Protein AF-A0A4U8T572-F1 (afdb_monomer_lite)

Sequence (154 aa):
MEKIYCRKIYYPTITSLCFAVTLMFARILFDISYSLIYDILAVCCGFVVAVIFSSLTKLKALCVAMLLFILYFCLFNVPMNAIIITLCGFGIQVLSLHLSNTLKLLIIVLGFLTLAFVAYKSGAMRLTFFLQFVLLWHVLWFILGLVAINILRR

Radius of gyration: 15.71 Å; chains: 1; bounding box: 43×29×43 Å

Foldseek 3Di:
DVVVLLCLLVQLLLLLLQLLLQLLVLCVVVVDDDDCVLSLVLSVLSSVLSNLPSPDDPVVSVVVSVVSLVCVCVPPVDDPSSSVSSVVSVVVSSVCVVDDPVVSVVSSVVSLVVLVVCCVVVVPPSSVVSSVSSVVVSVVSSVVSVVVVVVVVD

pLDDT: mean 85.19, std 6.99, range [54.03, 92.06]

Structure (mmCIF, N/CA/C/O backbone):
data_AF-A0A4U8T572-F1
#
_entry.id   AF-A0A4U8T572-F1
#
loop_
_atom_site.group_PDB
_atom_site.id
_atom_site.type_symbol
_atom_site.label_atom_id
_atom_site.label_alt_id
_atom_site.label_comp_id
_atom_site.label_asym_id
_atom_site.label_entity_id
_atom_site.label_seq_id
_atom_site.pdbx_PDB_ins_code
_atom_site.Cartn_x
_atom_site.Cartn_y
_atom_site.Cartn_z
_atom_site.occupancy
_atom_site.B_iso_or_equiv
_atom_site.auth_seq_id
_atom_site.auth_comp_id
_atom_site.auth_asym_id
_atom_site.auth_atom_id
_atom_site.pdbx_PDB_model_num
ATOM 1 N N . MET A 1 1 ? -22.564 -2.505 17.275 1.00 55.19 1 MET A N 1
ATOM 2 C CA . MET A 1 1 ? -21.287 -3.167 16.917 1.00 55.19 1 MET A CA 1
ATOM 3 C C . MET A 1 1 ? -20.954 -3.069 15.430 1.00 55.19 1 MET A C 1
ATOM 5 O O . MET A 1 1 ? -19.819 -2.743 15.119 1.00 55.19 1 MET A O 1
ATOM 9 N N . GLU A 1 2 ? -21.907 -3.267 14.516 1.00 54.03 2 GLU A N 1
ATOM 10 C CA . GLU A 1 2 ? -21.690 -3.270 13.051 1.00 54.03 2 GLU A CA 1
ATOM 11 C C . GLU A 1 2 ? -20.957 -2.020 12.519 1.00 54.03 2 GLU A C 1
ATOM 13 O O . GLU A 1 2 ? -19.961 -2.133 11.812 1.00 54.03 2 GLU A O 1
ATOM 18 N N . LYS A 1 3 ? -21.341 -0.817 12.981 1.00 59.56 3 LYS A N 1
ATOM 19 C CA . LYS A 1 3 ? -20.643 0.444 12.649 1.00 59.56 3 LYS A CA 1
ATOM 20 C C . LYS A 1 3 ? -19.172 0.473 13.100 1.00 59.56 3 LYS A C 1
ATOM 22 O O . LYS A 1 3 ? -18.343 1.090 12.439 1.00 59.56 3 LYS A O 1
ATOM 27 N N . ILE A 1 4 ? -18.836 -0.187 14.212 1.00 62.91 4 ILE A N 1
ATOM 28 C CA . ILE A 1 4 ? -17.466 -0.256 14.748 1.00 62.91 4 ILE A CA 1
ATOM 29 C C . ILE A 1 4 ? -16.637 -1.263 13.939 1.00 62.91 4 ILE A C 1
ATOM 31 O O . ILE A 1 4 ? -15.495 -0.972 13.598 1.00 62.91 4 ILE A O 1
ATOM 35 N N . TYR A 1 5 ? -17.215 -2.410 13.575 1.00 61.41 5 TYR A N 1
ATOM 36 C CA . TYR A 1 5 ? -16.542 -3.431 12.766 1.00 61.41 5 TYR A CA 1
ATOM 37 C C . TYR A 1 5 ? -16.346 -3.005 11.305 1.00 61.41 5 TYR A C 1
ATOM 39 O O . TYR A 1 5 ? -15.240 -3.138 10.786 1.00 61.41 5 TYR A O 1
ATOM 47 N N . CYS A 1 6 ? -17.346 -2.380 10.673 1.00 63.50 6 CYS A N 1
ATOM 48 C CA . CYS A 1 6 ? -17.169 -1.768 9.352 1.00 63.50 6 CYS A CA 1
ATOM 49 C C . CYS A 1 6 ? -16.056 -0.718 9.374 1.00 63.50 6 CYS A C 1
ATOM 51 O O . CYS A 1 6 ? -15.223 -0.683 8.473 1.00 63.50 6 CYS A O 1
ATOM 53 N N . ARG A 1 7 ? -15.967 0.090 10.440 1.00 70.25 7 ARG A N 1
ATOM 54 C CA . ARG A 1 7 ? -14.871 1.055 10.609 1.00 70.25 7 ARG A CA 1
ATOM 55 C C . ARG A 1 7 ? -13.505 0.368 10.750 1.00 70.25 7 ARG A C 1
ATOM 57 O O . ARG A 1 7 ? -12.526 0.890 10.222 1.00 70.25 7 ARG A O 1
ATOM 64 N N . LYS A 1 8 ? -13.445 -0.796 11.407 1.00 72.88 8 LYS A N 1
ATOM 65 C CA . LYS A 1 8 ? -12.228 -1.613 11.557 1.00 72.88 8 LYS A CA 1
ATOM 66 C C . LYS A 1 8 ? -11.755 -2.281 10.264 1.00 72.88 8 LYS A C 1
ATOM 68 O O . LYS A 1 8 ? -10.575 -2.570 10.185 1.00 72.88 8 LYS A O 1
ATOM 73 N N . ILE A 1 9 ? -12.612 -2.500 9.264 1.00 78.50 9 ILE A N 1
ATOM 74 C CA . ILE A 1 9 ? -12.204 -3.033 7.943 1.00 78.50 9 ILE A CA 1
ATOM 75 C C . ILE A 1 9 ? -11.918 -1.895 6.963 1.00 78.50 9 ILE A C 1
ATOM 77 O O . ILE A 1 9 ? -10.919 -1.904 6.243 1.00 78.50 9 ILE A O 1
ATOM 81 N N . TYR A 1 10 ? -12.774 -0.876 6.968 1.00 82.06 10 TYR A N 1
ATOM 82 C CA . TYR A 1 10 ? -12.664 0.288 6.095 1.00 82.06 10 TYR A CA 1
ATOM 83 C C . TYR A 1 10 ? -11.351 1.048 6.309 1.00 82.06 10 TYR A C 1
ATOM 85 O O . TYR A 1 10 ? -10.671 1.404 5.348 1.00 82.06 10 TYR A O 1
ATOM 93 N N . TYR A 1 11 ? -10.960 1.269 7.569 1.00 83.25 11 TYR A N 1
ATOM 94 C CA . TYR A 1 11 ? -9.768 2.056 7.879 1.00 83.25 11 TYR A CA 1
ATOM 95 C C . TYR A 1 11 ? -8.453 1.391 7.420 1.00 83.25 11 TYR A C 1
ATOM 97 O O . TYR A 1 11 ? -7.666 2.078 6.757 1.00 83.25 11 TYR A O 1
ATOM 105 N N . PRO A 1 12 ? -8.204 0.090 7.684 1.00 85.94 12 PRO A N 1
ATOM 106 C CA . PRO A 1 12 ? -7.068 -0.622 7.105 1.00 85.94 12 PRO A CA 1
ATOM 107 C C . PRO A 1 12 ? -7.079 -0.626 5.580 1.00 85.94 12 PRO A C 1
ATOM 109 O O . PRO A 1 12 ? -6.049 -0.354 4.972 1.00 85.94 12 PRO A O 1
ATOM 112 N N . THR A 1 13 ? -8.246 -0.854 4.968 1.00 86.94 13 THR A N 1
ATOM 113 C CA . THR A 1 13 ? -8.385 -0.921 3.506 1.00 86.94 13 THR A CA 1
ATOM 114 C C . THR A 1 13 ? -7.957 0.389 2.851 1.00 86.94 13 THR A C 1
ATOM 116 O O . THR A 1 13 ? -7.105 0.387 1.969 1.00 86.94 13 THR A O 1
ATOM 119 N N . ILE A 1 14 ? -8.472 1.526 3.325 1.00 86.75 14 ILE A N 1
ATOM 120 C CA . ILE A 1 14 ? -8.101 2.839 2.778 1.00 86.75 14 ILE A CA 1
ATOM 121 C C . ILE A 1 14 ? -6.628 3.157 3.028 1.00 86.75 14 ILE A C 1
ATOM 123 O O . ILE A 1 14 ? -5.940 3.651 2.142 1.00 86.75 14 ILE A O 1
ATOM 127 N N . THR A 1 15 ? -6.130 2.874 4.228 1.00 87.94 15 THR A N 1
ATOM 128 C CA . THR A 1 15 ? -4.736 3.164 4.586 1.00 87.94 15 THR A CA 1
ATOM 129 C C . THR A 1 15 ? -3.758 2.344 3.732 1.00 87.94 15 THR A C 1
ATOM 131 O O . THR A 1 15 ? -2.744 2.868 3.277 1.00 87.94 15 THR A O 1
ATOM 134 N N . SER A 1 16 ? -4.092 1.083 3.454 1.00 91.00 16 SER A N 1
ATOM 135 C CA . SER A 1 16 ? -3.342 0.201 2.554 1.00 91.00 16 SER A CA 1
ATOM 136 C C . SER A 1 16 ? -3.427 0.642 1.087 1.00 91.00 16 SER A C 1
ATOM 138 O O . SER A 1 16 ? -2.427 0.618 0.373 1.00 91.00 16 SER A O 1
ATOM 140 N N . LEU A 1 17 ? -4.589 1.124 0.634 1.00 90.12 17 LEU A N 1
ATOM 141 C CA . LEU A 1 17 ? -4.735 1.676 -0.716 1.00 90.12 17 LEU A CA 1
ATOM 142 C C . LEU A 1 17 ? -3.874 2.926 -0.922 1.00 90.12 17 LEU A C 1
ATOM 144 O O . LEU A 1 17 ? -3.255 3.055 -1.975 1.00 90.12 17 LEU A O 1
ATOM 148 N N . CYS A 1 18 ? -3.775 3.816 0.075 1.00 87.88 18 CYS A N 1
ATOM 149 C CA . CYS A 1 18 ? -2.848 4.951 0.011 1.00 87.88 18 CYS A CA 1
ATOM 150 C C . CYS A 1 18 ? -1.402 4.477 -0.197 1.00 87.88 18 CYS A C 1
ATOM 152 O O . CYS A 1 18 ? -0.716 4.988 -1.077 1.00 87.88 18 CYS A O 1
ATOM 154 N N . PHE A 1 19 ? -0.968 3.466 0.560 1.00 90.88 19 PHE A N 1
ATOM 155 C CA . PHE A 1 19 ? 0.358 2.864 0.415 1.00 90.88 19 PHE A CA 1
ATOM 156 C C . PHE A 1 19 ? 0.584 2.280 -0.991 1.00 90.88 19 PHE A C 1
ATOM 158 O O . PHE A 1 19 ? 1.598 2.570 -1.625 1.00 90.88 19 PHE A O 1
ATOM 165 N N . ALA A 1 20 ? -0.380 1.521 -1.520 1.00 91.19 20 ALA A N 1
ATOM 166 C CA . ALA A 1 20 ? -0.284 0.925 -2.852 1.00 91.19 20 ALA A CA 1
ATOM 167 C C . ALA A 1 20 ? -0.196 1.981 -3.969 1.00 91.19 20 ALA A C 1
ATOM 169 O O . ALA A 1 20 ? 0.611 1.847 -4.888 1.00 91.19 20 ALA A O 1
ATOM 170 N N . VAL A 1 21 ? -0.986 3.056 -3.874 1.00 89.06 21 VAL A N 1
ATOM 171 C CA . VAL A 1 21 ? -0.929 4.192 -4.811 1.00 89.06 21 VAL A CA 1
ATOM 172 C C . VAL A 1 21 ? 0.449 4.855 -4.777 1.00 89.06 21 VAL A C 1
ATOM 174 O O . VAL A 1 21 ? 1.030 5.116 -5.828 1.00 89.06 21 VAL A O 1
ATOM 177 N N . THR A 1 22 ? 1.011 5.077 -3.588 1.00 88.62 22 THR A N 1
ATOM 178 C CA . THR A 1 22 ? 2.361 5.632 -3.433 1.00 88.62 22 THR A CA 1
ATOM 179 C C . THR A 1 22 ? 3.433 4.748 -4.068 1.00 88.62 22 THR A C 1
ATOM 181 O O . THR A 1 22 ? 4.283 5.268 -4.789 1.00 88.62 22 THR A O 1
ATOM 184 N N . LEU A 1 23 ? 3.381 3.428 -3.855 1.00 89.19 23 LEU A N 1
ATOM 185 C CA . LEU A 1 23 ? 4.308 2.486 -4.494 1.00 89.19 23 LEU A CA 1
ATOM 186 C C . LEU A 1 23 ? 4.230 2.564 -6.022 1.00 89.19 23 LEU A C 1
ATOM 188 O O . LEU A 1 23 ? 5.256 2.625 -6.696 1.00 89.19 23 LEU A O 1
ATOM 192 N N . MET A 1 24 ? 3.015 2.613 -6.573 1.00 88.94 24 MET A N 1
ATOM 193 C CA . MET A 1 24 ? 2.800 2.710 -8.017 1.00 88.94 24 MET A CA 1
ATOM 194 C C . MET A 1 24 ? 3.358 4.009 -8.605 1.00 88.94 24 MET A C 1
ATOM 196 O O . MET A 1 24 ? 4.019 3.972 -9.642 1.00 88.94 24 MET A O 1
ATOM 200 N N . PHE A 1 25 ? 3.156 5.145 -7.932 1.00 87.81 25 PHE A N 1
ATOM 201 C CA . PHE A 1 25 ? 3.751 6.410 -8.361 1.00 87.81 25 PHE A CA 1
ATOM 202 C C . PHE A 1 25 ? 5.275 6.389 -8.294 1.00 87.81 25 PHE A C 1
ATOM 204 O O . PHE A 1 25 ? 5.920 6.805 -9.254 1.00 87.81 25 PHE A O 1
ATOM 211 N N . ALA A 1 26 ? 5.853 5.875 -7.205 1.00 86.38 26 ALA A N 1
ATOM 212 C CA . ALA A 1 26 ? 7.301 5.748 -7.079 1.00 86.38 26 ALA A CA 1
ATOM 213 C C . ALA A 1 26 ? 7.880 4.891 -8.215 1.00 86.38 26 ALA A C 1
ATOM 215 O O . ALA A 1 26 ? 8.866 5.271 -8.841 1.00 86.38 26 ALA A O 1
ATOM 216 N N . ARG A 1 27 ? 7.216 3.782 -8.558 1.00 83.31 27 ARG A N 1
ATOM 217 C CA . ARG A 1 27 ? 7.648 2.905 -9.650 1.00 83.31 27 ARG A CA 1
ATOM 218 C C . ARG A 1 27 ? 7.707 3.608 -11.007 1.00 83.31 27 ARG A C 1
ATOM 220 O O . ARG A 1 27 ? 8.621 3.341 -11.781 1.00 83.31 27 ARG A O 1
ATOM 227 N N . ILE A 1 28 ? 6.742 4.480 -11.293 1.00 83.38 28 ILE A N 1
ATOM 228 C CA . ILE A 1 28 ? 6.685 5.235 -12.552 1.00 83.38 28 ILE A CA 1
ATOM 229 C C . ILE A 1 28 ? 7.710 6.372 -12.551 1.00 83.38 28 ILE A C 1
ATOM 231 O O . ILE A 1 28 ? 8.411 6.560 -13.538 1.00 83.38 28 ILE A O 1
ATOM 235 N N . LEU A 1 29 ? 7.806 7.124 -11.450 1.00 82.25 29 LEU A N 1
ATOM 236 C CA . LEU A 1 29 ? 8.682 8.295 -11.349 1.00 82.25 29 LEU A CA 1
ATOM 237 C C . LEU A 1 29 ? 10.170 7.934 -11.411 1.00 82.25 29 LEU A C 1
ATOM 239 O O . LEU A 1 29 ? 10.953 8.705 -11.955 1.00 82.25 29 LEU A O 1
ATOM 243 N N . PHE A 1 30 ? 10.552 6.781 -10.862 1.00 79.25 30 PHE A N 1
ATOM 244 C CA . PHE A 1 30 ? 11.948 6.342 -10.784 1.00 79.25 30 PHE A CA 1
ATOM 245 C C . PHE A 1 30 ? 12.314 5.257 -11.812 1.00 79.25 30 PHE A C 1
ATOM 247 O O . PHE A 1 30 ? 13.356 4.626 -11.659 1.00 79.25 30 PHE A O 1
ATOM 254 N N . ASP A 1 31 ? 11.460 5.027 -12.819 1.00 73.62 31 ASP A N 1
ATOM 255 C CA . ASP A 1 31 ? 11.630 4.047 -13.909 1.00 73.62 31 ASP A CA 1
ATOM 256 C C . ASP A 1 31 ? 12.255 2.712 -13.468 1.00 73.62 31 ASP A C 1
ATOM 258 O O . ASP A 1 31 ? 13.382 2.340 -13.808 1.00 73.62 31 ASP A O 1
ATOM 262 N N . ILE A 1 32 ? 11.538 2.005 -12.597 1.00 78.38 32 ILE A N 1
ATOM 263 C CA . ILE A 1 32 ? 12.187 0.971 -11.800 1.00 78.38 32 ILE A CA 1
ATOM 264 C C . ILE A 1 32 ? 12.167 -0.399 -12.465 1.00 78.38 32 ILE A C 1
ATOM 266 O O . ILE A 1 32 ? 11.115 -0.980 -12.759 1.00 78.38 32 ILE A O 1
ATOM 270 N N . SER A 1 33 ? 13.367 -0.965 -12.582 1.00 78.25 33 SER A N 1
ATOM 271 C CA . SER A 1 33 ? 13.648 -2.222 -13.269 1.00 78.25 33 SER A CA 1
ATOM 272 C C . SER A 1 33 ? 13.437 -3.493 -12.436 1.00 78.25 33 SER A C 1
ATOM 274 O O . SER A 1 33 ? 13.408 -4.582 -13.011 1.00 78.25 33 SER A O 1
ATOM 276 N N . TYR A 1 34 ? 13.248 -3.410 -11.110 1.00 84.56 34 TYR A N 1
ATOM 277 C CA . TYR A 1 34 ? 13.042 -4.612 -10.292 1.00 84.56 34 TYR A CA 1
ATOM 278 C C . TYR A 1 34 ? 11.694 -5.298 -10.578 1.00 84.56 34 TYR A C 1
ATOM 280 O O . TYR A 1 34 ? 10.716 -4.676 -11.007 1.00 84.56 34 TYR A O 1
ATOM 288 N N . SER A 1 35 ? 11.628 -6.606 -10.316 1.00 86.81 35 SER A N 1
ATOM 289 C CA . SER A 1 35 ? 10.441 -7.428 -10.585 1.00 86.81 35 SER A CA 1
ATOM 290 C C . SER A 1 35 ? 9.199 -6.963 -9.817 1.00 86.81 35 SER A C 1
ATOM 292 O O . SER A 1 35 ? 9.268 -6.646 -8.633 1.00 86.81 35 SER A O 1
ATOM 294 N N . LEU A 1 36 ? 8.034 -6.990 -10.469 1.00 87.44 36 LEU A N 1
ATOM 295 C CA . LEU A 1 36 ? 6.751 -6.585 -9.879 1.00 87.44 36 LEU A CA 1
ATOM 296 C C . LEU A 1 36 ? 6.392 -7.371 -8.600 1.00 87.44 36 LEU A C 1
ATOM 298 O O . LEU A 1 36 ? 5.633 -6.885 -7.765 1.00 87.44 36 LEU A O 1
ATOM 302 N N . ILE A 1 37 ? 6.955 -8.571 -8.424 1.00 88.00 37 ILE A N 1
ATOM 303 C CA . ILE A 1 37 ? 6.701 -9.412 -7.248 1.00 88.00 37 ILE A CA 1
ATOM 304 C C . ILE A 1 37 ? 7.022 -8.694 -5.930 1.00 88.00 37 ILE A C 1
ATOM 306 O O . ILE A 1 37 ? 6.301 -8.873 -4.953 1.00 88.00 37 ILE A O 1
ATOM 310 N N . TYR A 1 38 ? 8.042 -7.833 -5.911 1.00 89.25 38 TYR A N 1
ATOM 311 C CA . TYR A 1 38 ? 8.423 -7.090 -4.710 1.00 89.25 38 TYR A CA 1
ATOM 312 C C . TYR A 1 38 ? 7.390 -6.021 -4.339 1.00 89.25 38 TYR A C 1
ATOM 314 O O . TYR A 1 38 ? 7.125 -5.819 -3.158 1.00 89.25 38 TYR A O 1
ATOM 322 N N . ASP A 1 39 ? 6.744 -5.388 -5.323 1.00 88.62 39 ASP A N 1
ATOM 323 C CA . ASP A 1 39 ? 5.664 -4.435 -5.041 1.00 88.62 39 ASP A CA 1
ATOM 324 C C . ASP A 1 39 ? 4.400 -5.149 -4.576 1.00 88.62 39 ASP A C 1
ATOM 326 O O . ASP A 1 39 ? 3.721 -4.678 -3.670 1.00 88.62 39 ASP A O 1
ATOM 330 N N . ILE A 1 40 ? 4.097 -6.307 -5.168 1.00 89.44 40 ILE A N 1
ATOM 331 C CA . ILE A 1 40 ? 2.975 -7.150 -4.749 1.00 89.44 40 ILE A CA 1
ATOM 332 C C . ILE A 1 40 ? 3.148 -7.565 -3.286 1.00 89.44 40 ILE A C 1
ATOM 334 O O . ILE A 1 40 ? 2.239 -7.368 -2.479 1.00 89.44 40 ILE A O 1
ATOM 338 N N . LEU A 1 41 ? 4.325 -8.082 -2.925 1.00 89.50 41 LEU A N 1
ATOM 339 C CA . LEU A 1 41 ? 4.635 -8.459 -1.547 1.00 89.50 41 LEU A CA 1
ATOM 340 C C . LEU A 1 41 ? 4.589 -7.248 -0.611 1.00 89.50 41 LEU A C 1
ATOM 342 O O . LEU A 1 41 ? 3.986 -7.337 0.457 1.00 89.50 41 LEU A O 1
ATOM 346 N N . ALA A 1 42 ? 5.133 -6.102 -1.032 1.00 89.94 42 ALA A N 1
ATOM 347 C CA . ALA A 1 42 ? 5.058 -4.871 -0.259 1.00 89.94 42 ALA A CA 1
ATOM 348 C C . ALA A 1 42 ? 3.602 -4.450 -0.003 1.00 89.94 42 ALA A C 1
ATOM 350 O O . ALA A 1 42 ? 3.267 -4.142 1.138 1.00 89.94 42 ALA A O 1
ATOM 351 N N . VAL A 1 43 ? 2.717 -4.481 -1.011 1.00 92.06 43 VAL A N 1
ATOM 352 C CA . VAL A 1 43 ? 1.277 -4.178 -0.862 1.00 92.06 43 VAL A CA 1
ATOM 353 C C . VAL A 1 43 ? 0.613 -5.129 0.131 1.00 92.06 43 VAL A C 1
ATOM 355 O O . VAL A 1 43 ? -0.131 -4.681 1.006 1.00 92.06 43 VAL A O 1
ATOM 358 N N . CYS A 1 44 ? 0.910 -6.426 0.047 1.00 89.81 44 CYS A N 1
ATOM 359 C CA . CYS A 1 44 ? 0.406 -7.412 0.998 1.00 89.81 44 CYS A CA 1
ATOM 360 C C . CYS A 1 44 ? 0.872 -7.102 2.432 1.00 89.81 44 CYS A C 1
ATOM 362 O O . CYS A 1 44 ? 0.050 -7.069 3.351 1.00 89.81 44 CYS A O 1
ATOM 364 N N . CYS A 1 45 ? 2.161 -6.811 2.633 1.00 89.38 45 CYS A N 1
ATOM 365 C CA . CYS A 1 45 ? 2.702 -6.421 3.937 1.00 89.38 45 CYS A CA 1
ATOM 366 C C . CYS A 1 45 ? 2.085 -5.108 4.443 1.00 89.38 45 CYS A C 1
ATOM 368 O O . CYS A 1 45 ? 1.694 -5.024 5.607 1.00 89.38 45 CYS A O 1
ATOM 370 N N . GLY A 1 46 ? 1.921 -4.112 3.570 1.00 89.75 46 GLY A N 1
ATOM 371 C CA . GLY A 1 46 ? 1.281 -2.832 3.874 1.00 89.75 46 GLY A CA 1
ATOM 372 C C . GLY A 1 46 ? -0.155 -3.000 4.374 1.00 89.75 46 GLY A C 1
ATOM 373 O O . GLY A 1 46 ? -0.547 -2.348 5.346 1.00 89.75 46 GLY A O 1
ATOM 374 N N . PHE A 1 47 ? -0.920 -3.931 3.797 1.00 89.69 47 PHE A N 1
ATOM 375 C CA . PHE A 1 47 ? -2.261 -4.259 4.283 1.00 89.69 47 PHE A CA 1
ATOM 376 C C . PHE A 1 47 ? -2.238 -4.836 5.704 1.00 89.69 47 PHE A C 1
ATOM 378 O O . PHE A 1 47 ? -2.948 -4.341 6.582 1.00 89.69 47 PHE A O 1
ATOM 385 N N . VAL A 1 48 ? -1.381 -5.831 5.966 1.00 89.62 48 VAL A N 1
ATOM 386 C CA . VAL A 1 48 ? -1.230 -6.435 7.305 1.00 89.62 48 VAL A CA 1
ATOM 387 C C . VAL A 1 48 ? -0.834 -5.377 8.336 1.00 89.62 48 VAL A C 1
ATOM 389 O O . VAL A 1 48 ? -1.406 -5.300 9.422 1.00 89.62 48 VAL A O 1
ATOM 392 N N . VAL A 1 49 ? 0.090 -4.495 7.969 1.00 89.44 49 VAL A N 1
ATOM 393 C CA . VAL A 1 49 ? 0.511 -3.356 8.786 1.00 89.44 49 VAL A CA 1
ATOM 394 C C . VAL A 1 49 ? -0.653 -2.411 9.085 1.00 89.44 49 VAL A C 1
ATOM 396 O O . VAL A 1 49 ? -0.825 -1.997 10.232 1.00 89.44 49 VAL A O 1
ATOM 399 N N . ALA A 1 50 ? -1.507 -2.110 8.105 1.00 88.38 50 ALA A N 1
ATOM 400 C CA . ALA A 1 50 ? -2.689 -1.278 8.319 1.00 88.38 50 ALA A CA 1
ATOM 401 C C . ALA A 1 50 ? -3.668 -1.913 9.327 1.00 88.38 50 ALA A C 1
ATOM 403 O O . ALA A 1 50 ? -4.246 -1.213 10.163 1.00 88.38 50 ALA A O 1
ATOM 404 N N . VAL A 1 51 ? -3.814 -3.242 9.295 1.00 87.12 51 VAL A N 1
ATOM 405 C CA . VAL A 1 51 ? -4.613 -3.996 10.273 1.00 87.12 51 VAL A CA 1
ATOM 406 C C . VAL A 1 51 ? -3.994 -3.909 11.671 1.00 87.12 51 VAL A C 1
ATOM 408 O O . VAL A 1 51 ? -4.707 -3.627 12.640 1.00 87.12 51 VAL A O 1
ATOM 411 N N . ILE A 1 52 ? -2.673 -4.063 11.791 1.00 87.19 52 ILE A N 1
ATOM 412 C CA . ILE A 1 52 ? -1.944 -3.936 13.062 1.00 87.19 52 ILE A CA 1
ATOM 413 C C . ILE A 1 52 ? -2.150 -2.542 13.673 1.00 87.19 52 ILE A C 1
ATOM 415 O O . ILE A 1 52 ? -2.504 -2.432 14.849 1.00 87.19 52 ILE A O 1
ATOM 419 N N . PHE A 1 53 ? -2.016 -1.478 12.875 1.00 87.12 53 PHE A N 1
ATOM 420 C CA . PHE A 1 53 ? -2.255 -0.099 13.324 1.00 87.12 53 PHE A CA 1
ATOM 421 C C . PHE A 1 53 ? -3.694 0.161 13.778 1.00 87.12 53 PHE A C 1
ATOM 423 O O . PHE A 1 53 ? -3.920 1.043 14.603 1.00 87.12 53 PHE A O 1
ATOM 430 N N . SER A 1 54 ? -4.668 -0.600 13.273 1.00 83.62 54 SER A N 1
ATOM 431 C CA . SER A 1 54 ? -6.062 -0.511 13.726 1.00 83.62 54 SER A CA 1
ATOM 432 C C . SER A 1 54 ? -6.347 -1.272 15.029 1.00 83.62 54 SER A C 1
ATOM 434 O O . SER A 1 54 ? -7.389 -1.050 15.646 1.00 83.62 54 SER A O 1
ATOM 436 N N . SER A 1 55 ? -5.432 -2.155 15.447 1.00 82.38 55 SER A N 1
ATOM 437 C CA . SER A 1 55 ? -5.643 -3.106 16.548 1.00 82.38 55 SER A CA 1
ATOM 438 C C . SER A 1 55 ? -4.755 -2.853 17.770 1.00 82.38 55 SER A C 1
ATOM 440 O O . SER A 1 55 ? -5.133 -3.224 18.878 1.00 82.38 55 SER A O 1
ATOM 442 N N . LEU A 1 56 ? -3.586 -2.230 17.594 1.00 83.56 56 LEU A N 1
ATOM 443 C CA . LEU A 1 56 ? -2.608 -1.979 18.657 1.00 83.56 56 LEU A CA 1
ATOM 444 C C . LEU A 1 56 ? -2.425 -0.480 18.936 1.00 83.56 56 LEU A C 1
ATOM 446 O O . LEU A 1 56 ? -2.815 0.381 18.150 1.00 83.56 56 LEU A O 1
ATOM 450 N N . THR A 1 57 ? -1.776 -0.150 20.058 1.00 86.38 57 THR A N 1
ATOM 451 C CA . THR A 1 57 ? -1.314 1.223 20.313 1.00 86.38 57 THR A CA 1
ATOM 452 C C . THR A 1 57 ? -0.255 1.629 19.286 1.00 86.38 57 THR A C 1
ATOM 454 O O . THR A 1 57 ? 0.522 0.790 18.836 1.00 86.38 57 THR A O 1
ATOM 457 N N . LYS A 1 58 ? -0.180 2.923 18.940 1.00 81.69 58 LYS A N 1
ATOM 458 C CA . LYS A 1 58 ? 0.684 3.427 17.852 1.00 81.69 58 LYS A CA 1
ATOM 459 C C . LYS A 1 58 ? 2.144 2.972 17.964 1.00 81.69 58 LYS A C 1
ATOM 461 O O . LYS A 1 58 ? 2.712 2.530 16.974 1.00 81.69 58 LYS A O 1
ATOM 466 N N . LEU A 1 59 ? 2.723 3.034 19.166 1.00 85.56 59 LEU A N 1
ATOM 467 C CA . LEU A 1 59 ? 4.110 2.625 19.409 1.00 85.56 59 LEU A CA 1
ATOM 468 C C . LEU A 1 59 ? 4.307 1.116 19.186 1.00 85.56 59 LEU A C 1
ATOM 470 O O . LEU A 1 59 ? 5.204 0.711 18.455 1.00 85.56 59 LEU A O 1
ATOM 474 N N . LYS A 1 60 ? 3.431 0.281 19.767 1.00 86.69 60 LYS A N 1
ATOM 475 C CA . LYS A 1 60 ? 3.494 -1.181 19.604 1.00 86.69 60 LYS A CA 1
ATOM 476 C C . LYS A 1 60 ? 3.263 -1.583 18.148 1.00 86.69 60 LYS A C 1
ATOM 478 O O . LYS A 1 60 ? 3.982 -2.429 17.631 1.00 86.69 60 LYS A O 1
ATOM 483 N N . ALA A 1 61 ? 2.301 -0.944 17.484 1.00 86.75 61 ALA A N 1
ATOM 484 C CA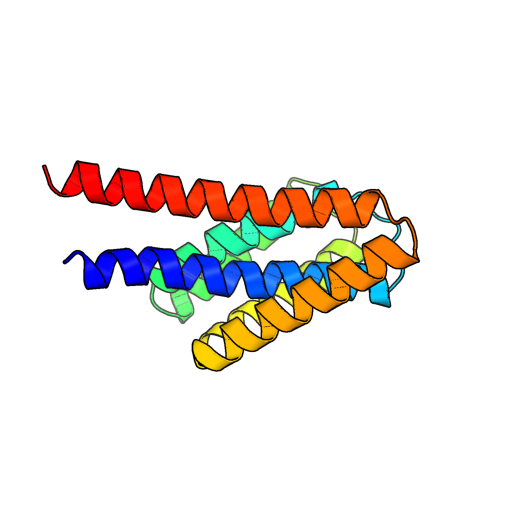 . ALA A 1 61 ? 2.018 -1.159 16.072 1.00 86.75 61 ALA A CA 1
ATOM 485 C C . ALA A 1 61 ? 3.235 -0.846 15.194 1.00 86.75 61 ALA A C 1
ATOM 487 O O . ALA A 1 61 ? 3.576 -1.651 14.334 1.00 86.75 61 ALA A O 1
ATOM 488 N N . LEU A 1 62 ? 3.920 0.275 15.451 1.00 88.44 62 LEU A N 1
ATOM 489 C CA . LEU A 1 62 ? 5.120 0.669 14.717 1.00 88.44 62 LEU A CA 1
ATOM 490 C C . LEU A 1 62 ? 6.250 -0.357 14.882 1.00 88.44 62 LEU A C 1
ATOM 492 O O . LEU A 1 62 ? 6.846 -0.763 13.889 1.00 88.44 62 LEU A O 1
ATOM 496 N N . CYS A 1 63 ? 6.510 -0.819 16.110 1.00 88.94 63 CYS A N 1
ATOM 497 C CA . CYS A 1 63 ? 7.533 -1.837 16.365 1.00 88.94 63 CYS A CA 1
ATOM 498 C C . CYS A 1 63 ? 7.232 -3.154 15.633 1.00 88.94 63 CYS A C 1
ATOM 500 O O . CYS A 1 63 ? 8.116 -3.707 14.981 1.00 88.94 63 CYS A O 1
ATOM 502 N N . VAL A 1 64 ? 5.985 -3.639 15.701 1.00 90.62 64 VAL A N 1
ATOM 503 C CA . VAL A 1 64 ? 5.576 -4.880 15.018 1.00 90.62 64 VAL A CA 1
ATOM 504 C C . VAL A 1 64 ? 5.643 -4.715 13.497 1.00 90.62 64 VAL A C 1
ATOM 506 O O . VAL A 1 64 ? 6.115 -5.613 12.806 1.00 90.62 64 VAL A O 1
ATOM 509 N N . ALA A 1 65 ? 5.224 -3.563 12.969 1.00 88.88 65 ALA A N 1
ATOM 510 C CA . ALA A 1 65 ? 5.289 -3.274 11.541 1.00 88.88 65 ALA A CA 1
ATOM 511 C C . ALA A 1 65 ? 6.734 -3.251 11.020 1.00 88.88 65 ALA A C 1
ATOM 513 O O . ALA A 1 65 ? 7.020 -3.865 9.994 1.00 88.88 65 ALA A O 1
ATOM 514 N N . MET A 1 66 ? 7.651 -2.603 11.746 1.00 88.56 66 MET A N 1
ATOM 515 C CA . MET A 1 66 ? 9.073 -2.580 11.389 1.00 88.56 66 MET A CA 1
ATOM 516 C C . MET A 1 66 ? 9.675 -3.985 11.386 1.00 88.56 66 MET A C 1
ATOM 518 O O . MET A 1 66 ? 10.361 -4.347 10.435 1.00 88.56 66 MET A O 1
ATOM 522 N N . LEU A 1 67 ? 9.371 -4.801 12.401 1.00 88.88 67 LEU A N 1
ATOM 523 C CA . LEU A 1 67 ? 9.820 -6.194 12.450 1.00 88.88 67 LEU A CA 1
ATOM 524 C C . LEU A 1 67 ? 9.314 -6.990 11.236 1.00 88.88 67 LEU A C 1
ATOM 526 O O . LEU A 1 67 ? 10.073 -7.743 10.633 1.00 88.88 67 LEU A O 1
ATOM 530 N N . LEU A 1 68 ? 8.050 -6.797 10.850 1.00 89.38 68 LEU A N 1
ATOM 531 C CA . LEU A 1 68 ? 7.439 -7.482 9.712 1.00 89.38 68 LEU A CA 1
ATOM 532 C C . LEU A 1 68 ? 8.107 -7.100 8.384 1.00 89.38 68 LEU A C 1
ATOM 534 O O . LEU A 1 68 ? 8.380 -7.981 7.571 1.00 89.38 68 LEU A O 1
ATOM 538 N N . PHE A 1 69 ? 8.430 -5.818 8.182 1.00 86.12 69 PHE A N 1
ATOM 539 C CA . PHE A 1 69 ? 9.189 -5.374 7.009 1.00 86.12 69 PHE A CA 1
ATOM 540 C C . PHE A 1 69 ? 10.625 -5.905 7.003 1.00 86.12 69 PHE A C 1
ATOM 542 O O . PHE A 1 69 ? 11.087 -6.350 5.959 1.00 86.12 69 PHE A O 1
ATOM 549 N N . ILE A 1 70 ? 11.313 -5.926 8.150 1.00 86.88 70 ILE A N 1
ATOM 550 C CA . ILE A 1 70 ? 12.658 -6.515 8.263 1.00 86.88 70 ILE A CA 1
ATOM 551 C C . ILE A 1 70 ? 12.622 -7.999 7.884 1.00 86.88 70 ILE A C 1
ATOM 553 O O . ILE A 1 70 ? 13.416 -8.434 7.055 1.00 86.88 70 ILE A O 1
ATOM 557 N N . LEU A 1 71 ? 11.668 -8.764 8.427 1.00 87.44 71 LEU A N 1
ATOM 558 C CA . LEU A 1 71 ? 11.487 -10.176 8.082 1.00 87.44 71 LEU A CA 1
ATOM 559 C C . LEU A 1 71 ? 11.214 -10.360 6.586 1.00 87.44 71 LEU A C 1
ATOM 561 O O . LEU A 1 71 ? 11.832 -11.214 5.956 1.00 87.44 71 LEU A O 1
ATOM 565 N N . TYR A 1 72 ? 10.343 -9.533 6.003 1.00 86.31 72 TYR A N 1
ATOM 566 C CA . TYR A 1 72 ? 10.100 -9.515 4.560 1.00 86.31 72 TYR A CA 1
ATOM 567 C C . TYR A 1 72 ? 11.394 -9.271 3.761 1.00 86.31 72 TYR A C 1
ATOM 569 O O . TYR A 1 72 ? 11.709 -10.042 2.855 1.00 86.31 72 TYR A O 1
ATOM 577 N N . PHE A 1 73 ? 12.181 -8.254 4.113 1.00 88.50 73 PHE A N 1
ATOM 578 C CA . PHE A 1 73 ? 13.423 -7.944 3.403 1.00 88.50 73 PHE A CA 1
ATOM 579 C C . PHE A 1 73 ? 14.457 -9.071 3.512 1.00 88.50 73 PHE A C 1
ATOM 581 O O . PHE A 1 73 ? 15.086 -9.415 2.510 1.00 88.50 73 PHE A O 1
ATOM 588 N N . CYS A 1 74 ? 14.594 -9.679 4.694 1.00 86.94 74 CYS A N 1
ATOM 589 C CA . CYS A 1 74 ? 15.528 -10.777 4.933 1.00 86.94 74 CYS A CA 1
ATOM 590 C C . CYS A 1 74 ? 15.130 -12.070 4.206 1.00 86.94 74 CYS A C 1
ATOM 592 O O . CYS A 1 74 ? 15.997 -12.751 3.669 1.00 86.94 74 CYS A O 1
ATOM 594 N N . LEU A 1 75 ? 13.839 -12.417 4.178 1.00 88.31 75 LEU A N 1
ATOM 595 C CA . LEU A 1 75 ? 13.369 -13.685 3.607 1.00 88.31 75 LEU A CA 1
ATOM 596 C C . LEU A 1 75 ? 13.355 -13.691 2.075 1.00 88.31 75 LEU A C 1
ATOM 598 O O . LEU A 1 75 ? 13.593 -14.731 1.468 1.00 88.31 75 LEU A O 1
ATOM 602 N N . PHE A 1 76 ? 13.069 -12.549 1.445 1.00 85.62 76 PHE A N 1
ATOM 603 C CA . PHE A 1 76 ? 12.807 -12.485 0.002 1.00 85.62 76 PHE A CA 1
ATOM 604 C C . PHE A 1 76 ? 13.951 -11.881 -0.825 1.00 85.62 76 PHE A C 1
ATOM 606 O O . PHE A 1 76 ? 13.763 -11.637 -2.017 1.00 85.62 76 PHE A O 1
ATOM 613 N N . ASN A 1 77 ? 15.123 -11.650 -0.215 1.00 86.38 77 ASN A N 1
ATOM 614 C CA . ASN A 1 77 ? 16.307 -11.059 -0.856 1.00 86.38 77 ASN A CA 1
ATOM 615 C C . ASN A 1 77 ? 15.941 -9.847 -1.737 1.00 86.38 77 ASN A C 1
ATOM 617 O O . ASN A 1 77 ? 16.156 -9.819 -2.951 1.00 86.38 77 ASN A O 1
ATOM 621 N N . VAL A 1 78 ? 15.253 -8.889 -1.117 1.00 87.38 78 VAL A N 1
ATOM 622 C CA . VAL A 1 78 ? 14.628 -7.757 -1.805 1.00 87.38 78 VAL A CA 1
ATOM 623 C C . VAL A 1 78 ? 15.715 -6.787 -2.290 1.00 87.38 78 VAL A C 1
ATOM 625 O O . VAL A 1 78 ? 16.593 -6.426 -1.505 1.00 87.38 78 VAL A O 1
ATOM 628 N N . PRO A 1 79 ? 15.687 -6.317 -3.552 1.00 89.06 79 PRO A N 1
ATOM 629 C CA . PRO A 1 79 ? 16.697 -5.388 -4.049 1.00 89.06 79 PRO A CA 1
ATOM 630 C C . PRO A 1 79 ? 16.626 -4.051 -3.302 1.00 89.06 79 PRO A C 1
ATOM 632 O O . PRO A 1 79 ? 15.537 -3.563 -3.001 1.00 89.06 79 PRO A O 1
ATOM 635 N N . MET A 1 80 ? 17.780 -3.413 -3.069 1.00 88.19 80 MET A N 1
ATOM 636 C CA . MET A 1 80 ? 17.880 -2.174 -2.276 1.00 88.19 80 MET A CA 1
ATOM 637 C C . MET A 1 80 ? 16.914 -1.075 -2.738 1.00 88.19 80 MET A C 1
ATOM 639 O O . MET A 1 80 ? 16.286 -0.421 -1.909 1.00 88.19 80 MET A O 1
ATOM 643 N N . ASN A 1 81 ? 16.713 -0.920 -4.049 1.00 86.62 81 ASN A N 1
ATOM 644 C CA . ASN A 1 81 ? 15.774 0.066 -4.591 1.00 86.62 81 ASN A CA 1
ATOM 645 C C . ASN A 1 81 ? 14.323 -0.219 -4.157 1.00 86.62 81 ASN A C 1
ATOM 647 O O . ASN A 1 81 ? 13.597 0.705 -3.795 1.00 86.62 81 ASN A O 1
ATOM 651 N N . ALA A 1 82 ? 13.909 -1.492 -4.136 1.00 86.12 82 ALA A N 1
ATOM 652 C CA . ALA A 1 82 ? 12.586 -1.890 -3.650 1.00 86.12 82 ALA A CA 1
ATOM 653 C C . ALA A 1 82 ? 12.456 -1.690 -2.135 1.00 86.12 82 ALA A C 1
ATOM 655 O O . ALA A 1 82 ? 11.396 -1.275 -1.668 1.00 86.12 82 ALA A O 1
ATOM 656 N N . ILE A 1 83 ? 13.529 -1.922 -1.369 1.00 89.62 83 ILE A N 1
ATOM 657 C CA . ILE A 1 83 ? 13.558 -1.659 0.078 1.00 89.62 83 ILE A CA 1
ATOM 658 C C . ILE A 1 83 ? 13.321 -0.171 0.348 1.00 89.62 83 ILE A C 1
ATOM 660 O O . ILE A 1 83 ? 12.414 0.174 1.104 1.00 89.62 83 ILE A O 1
ATOM 664 N N . ILE A 1 84 ? 14.089 0.710 -0.302 1.00 88.06 84 ILE A N 1
ATOM 665 C CA . ILE A 1 84 ? 13.989 2.167 -0.120 1.00 88.06 84 ILE A CA 1
ATOM 666 C C . ILE A 1 84 ? 12.562 2.643 -0.398 1.00 88.06 84 ILE A C 1
ATOM 668 O O . ILE A 1 84 ? 11.975 3.365 0.403 1.00 88.06 84 ILE A O 1
ATOM 672 N N . ILE A 1 85 ? 11.964 2.183 -1.493 1.00 88.12 85 ILE A N 1
ATOM 673 C CA . ILE A 1 85 ? 10.617 2.604 -1.889 1.00 88.12 85 ILE A CA 1
ATOM 674 C C . ILE A 1 85 ? 9.550 2.056 -0.963 1.00 88.12 85 ILE A C 1
ATOM 676 O O . ILE A 1 85 ? 8.614 2.774 -0.616 1.00 88.12 85 ILE A O 1
ATOM 680 N N . THR A 1 86 ? 9.713 0.816 -0.514 1.00 89.81 86 THR A N 1
ATOM 681 C CA . THR A 1 86 ? 8.829 0.222 0.484 1.00 89.81 86 THR A CA 1
ATOM 682 C C . THR A 1 86 ? 8.876 1.020 1.789 1.00 89.81 86 THR A C 1
ATOM 684 O O . THR A 1 86 ? 7.826 1.307 2.361 1.00 89.81 86 THR A O 1
ATOM 687 N N . LEU A 1 87 ? 10.062 1.456 2.229 1.00 89.44 87 LEU A N 1
ATOM 688 C CA . LEU A 1 87 ? 10.230 2.303 3.415 1.00 89.44 87 LEU A CA 1
ATOM 689 C C . LEU A 1 87 ? 9.621 3.700 3.225 1.00 89.44 87 LEU A C 1
ATOM 691 O O . LEU A 1 87 ? 8.933 4.190 4.122 1.00 89.44 87 LEU A O 1
ATOM 695 N N . CYS A 1 88 ? 9.805 4.327 2.060 1.00 88.31 88 CYS A N 1
ATOM 696 C CA . CYS A 1 88 ? 9.154 5.598 1.728 1.00 88.31 88 CYS A CA 1
ATOM 697 C C . CYS A 1 88 ? 7.625 5.462 1.730 1.00 88.31 88 CYS A C 1
ATOM 699 O O . CYS A 1 88 ? 6.925 6.275 2.337 1.00 88.31 88 CYS A O 1
ATOM 701 N N . GLY A 1 89 ? 7.109 4.401 1.103 1.00 88.25 89 GLY A N 1
ATOM 702 C CA . GLY A 1 89 ? 5.694 4.057 1.122 1.00 88.25 89 GLY A CA 1
ATOM 703 C C . GLY A 1 89 ? 5.192 3.878 2.549 1.00 88.25 89 GLY A C 1
ATOM 704 O O . GLY A 1 89 ? 4.169 4.452 2.911 1.00 88.25 89 GLY A O 1
ATOM 705 N N . PHE A 1 90 ? 5.931 3.152 3.389 1.00 89.75 90 PHE A N 1
ATOM 706 C CA . PHE A 1 90 ? 5.571 2.922 4.785 1.00 89.75 90 PHE A CA 1
ATOM 707 C C . PHE A 1 90 ? 5.523 4.229 5.583 1.00 89.75 90 PHE A C 1
ATOM 709 O O . PHE A 1 90 ? 4.565 4.462 6.318 1.00 89.75 90 PHE A O 1
ATOM 716 N N . GLY A 1 91 ? 6.490 5.130 5.388 1.00 86.75 91 GLY A N 1
ATOM 717 C CA . GLY A 1 91 ? 6.461 6.469 5.979 1.00 86.75 91 GLY A CA 1
ATOM 718 C C . GLY A 1 91 ? 5.199 7.246 5.591 1.00 86.75 91 GLY A C 1
ATOM 719 O O . GLY A 1 91 ? 4.528 7.814 6.454 1.00 86.75 91 GLY A O 1
ATOM 720 N N . ILE A 1 92 ? 4.812 7.196 4.312 1.00 87.44 92 ILE A N 1
ATOM 721 C CA . ILE A 1 92 ? 3.572 7.815 3.821 1.00 87.44 92 ILE A CA 1
ATOM 722 C C . ILE A 1 92 ? 2.336 7.118 4.392 1.00 87.44 92 ILE A C 1
ATOM 724 O O . ILE A 1 92 ? 1.369 7.784 4.756 1.00 87.44 92 ILE A O 1
ATOM 728 N N . GLN A 1 93 ? 2.359 5.796 4.543 1.00 89.19 93 GLN A N 1
ATOM 729 C CA . GLN A 1 93 ? 1.283 5.039 5.171 1.00 89.19 93 GLN A CA 1
ATOM 730 C C . GLN A 1 93 ? 1.082 5.467 6.627 1.00 89.19 93 GLN A C 1
ATOM 732 O O . GLN A 1 93 ? -0.053 5.733 7.029 1.00 89.19 93 GLN A O 1
ATOM 737 N N . VAL A 1 94 ? 2.163 5.597 7.400 1.00 89.00 94 VAL A N 1
ATOM 738 C CA . VAL A 1 94 ? 2.129 6.094 8.782 1.00 89.00 94 VAL A CA 1
ATOM 739 C C . VAL A 1 94 ? 1.621 7.534 8.824 1.00 89.00 94 VAL A C 1
ATOM 741 O O . VAL A 1 94 ? 0.722 7.834 9.608 1.00 89.00 94 VAL A O 1
ATOM 744 N N . LEU A 1 95 ? 2.111 8.412 7.943 1.00 88.06 95 LEU A N 1
ATOM 745 C CA . LEU A 1 95 ? 1.624 9.790 7.842 1.00 88.06 95 LEU A CA 1
ATOM 746 C C . LEU A 1 95 ? 0.130 9.830 7.504 1.00 88.06 95 LEU A C 1
ATOM 748 O O . LEU A 1 95 ? -0.625 10.612 8.084 1.00 88.06 95 LEU A O 1
ATOM 752 N N . SER A 1 96 ? -0.325 8.929 6.631 1.00 87.00 96 SER A N 1
ATOM 753 C CA . SER A 1 96 ? -1.730 8.833 6.259 1.00 87.00 96 SER A CA 1
ATOM 754 C C . SER A 1 96 ? -2.614 8.551 7.470 1.00 87.00 96 SER A C 1
ATOM 756 O O . SER A 1 96 ? -3.741 9.027 7.510 1.00 87.00 96 SER A O 1
ATOM 758 N N . LEU A 1 97 ? -2.129 7.870 8.517 1.00 86.56 97 LEU A N 1
ATOM 759 C CA . LEU A 1 97 ? -2.911 7.626 9.736 1.00 86.56 97 LEU A CA 1
ATOM 760 C C . LEU A 1 97 ? -3.418 8.921 10.395 1.00 86.56 97 LEU A C 1
ATOM 762 O O . LEU A 1 97 ? -4.43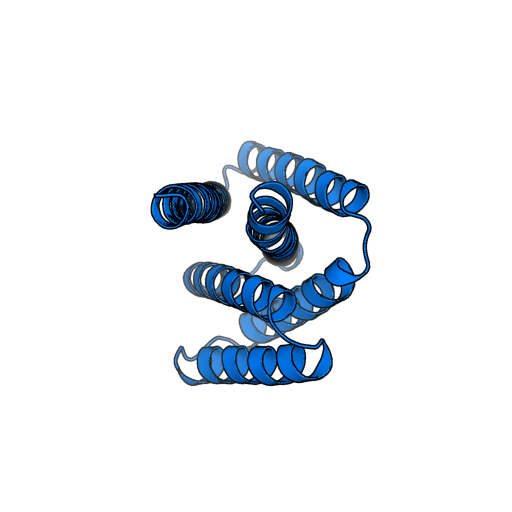7 8.879 11.086 1.00 86.56 97 LEU A O 1
ATOM 766 N N . HIS A 1 98 ? -2.744 10.048 10.149 1.00 86.31 98 HIS A N 1
ATOM 767 C CA . HIS A 1 98 ? -3.087 11.377 10.655 1.00 86.31 98 HIS A CA 1
ATOM 768 C C . HIS A 1 98 ? -4.000 12.189 9.722 1.00 86.31 98 HIS A C 1
ATOM 770 O O . HIS A 1 98 ? -4.514 13.229 10.128 1.00 86.31 98 HIS A O 1
ATOM 776 N N . LEU A 1 99 ? -4.225 11.730 8.489 1.00 86.50 99 LEU A N 1
ATOM 777 C CA . LEU A 1 99 ? -5.079 12.407 7.515 1.00 86.50 99 LEU A CA 1
ATOM 778 C C . LEU A 1 99 ? -6.559 12.081 7.750 1.00 86.50 99 LEU A C 1
ATOM 780 O O . LEU A 1 99 ? -6.920 10.967 8.146 1.00 86.50 99 LEU A O 1
ATOM 784 N N . SER A 1 100 ? -7.433 13.043 7.440 1.00 86.81 100 SER A N 1
ATOM 785 C CA . SER A 1 100 ? -8.879 12.812 7.438 1.00 86.81 100 SER A CA 1
ATOM 786 C C . SER A 1 100 ? -9.260 11.785 6.364 1.00 86.81 100 SER A C 1
ATOM 788 O O . SER A 1 100 ? -8.641 11.708 5.301 1.00 86.81 100 SER A O 1
ATOM 790 N N . ASN A 1 101 ? -10.306 10.993 6.616 1.00 83.50 101 ASN A N 1
ATOM 791 C CA . ASN A 1 101 ? -10.757 9.976 5.657 1.00 83.50 101 ASN A CA 1
ATOM 792 C C . ASN A 1 101 ? -11.143 10.582 4.299 1.00 83.50 101 ASN A C 1
ATOM 794 O O . ASN A 1 101 ? -10.892 9.960 3.272 1.00 83.50 101 ASN A O 1
ATOM 798 N N . THR A 1 102 ? -11.708 11.793 4.291 1.00 86.38 102 THR A N 1
ATOM 799 C CA . THR A 1 102 ? -12.051 12.525 3.064 1.00 86.38 102 THR A CA 1
ATOM 800 C C . THR A 1 102 ? -10.810 12.804 2.220 1.00 86.38 102 THR A C 1
ATOM 802 O O . THR A 1 102 ? -10.813 12.545 1.020 1.00 86.38 102 THR A O 1
ATOM 805 N N . LEU A 1 103 ? -9.723 13.263 2.851 1.00 86.25 103 LEU A N 1
ATOM 806 C CA . LEU A 1 103 ? -8.471 13.543 2.153 1.00 86.25 103 LEU A CA 1
ATOM 807 C C . LEU A 1 103 ? -7.819 12.255 1.628 1.00 86.25 103 LEU A C 1
ATOM 809 O O . LEU A 1 103 ? -7.354 12.224 0.493 1.00 86.25 103 LEU A O 1
ATOM 813 N N . LYS A 1 104 ? -7.835 11.170 2.416 1.00 86.75 104 LYS A N 1
ATOM 814 C CA . LYS A 1 104 ? -7.343 9.856 1.962 1.00 86.75 104 LYS A CA 1
ATOM 815 C C . LYS A 1 104 ? -8.078 9.380 0.715 1.00 86.75 104 LYS A C 1
ATOM 817 O O . LYS A 1 104 ? -7.444 8.945 -0.241 1.00 86.75 104 LYS A O 1
ATOM 822 N N . LEU A 1 105 ? -9.408 9.471 0.728 1.00 87.38 105 LEU A N 1
ATOM 823 C CA . LEU A 1 105 ? -10.241 9.044 -0.390 1.00 87.38 105 LEU A CA 1
ATOM 824 C C . LEU A 1 105 ? -9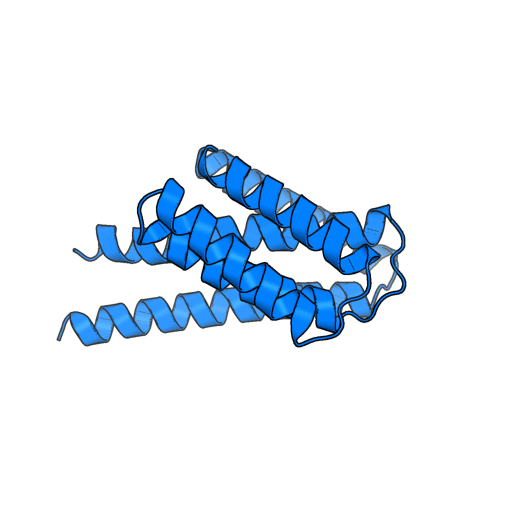.930 9.861 -1.648 1.00 87.38 105 LEU A C 1
ATOM 826 O O . LEU A 1 105 ? -9.783 9.287 -2.722 1.00 87.38 105 LEU A O 1
ATOM 830 N N . LEU A 1 106 ? -9.758 11.177 -1.500 1.00 89.44 106 LEU A N 1
ATOM 831 C CA . LEU A 1 106 ? -9.368 12.059 -2.598 1.00 89.44 106 LEU A CA 1
ATOM 832 C C . LEU A 1 106 ? -8.022 11.640 -3.210 1.00 89.44 106 LEU A C 1
ATOM 834 O O . LEU A 1 106 ? -7.928 11.498 -4.426 1.00 89.44 106 LEU A O 1
ATOM 838 N N . ILE A 1 107 ? -7.007 11.384 -2.374 1.00 88.69 107 ILE A N 1
ATOM 839 C CA . ILE A 1 107 ? -5.681 10.919 -2.821 1.00 88.69 107 ILE A CA 1
ATOM 840 C C . ILE A 1 107 ? -5.797 9.600 -3.588 1.00 88.69 107 ILE A C 1
ATOM 842 O O . ILE A 1 107 ? -5.192 9.452 -4.646 1.00 88.69 107 ILE A O 1
ATOM 846 N N . ILE A 1 108 ? -6.585 8.649 -3.078 1.00 90.25 108 ILE A N 1
ATOM 847 C CA 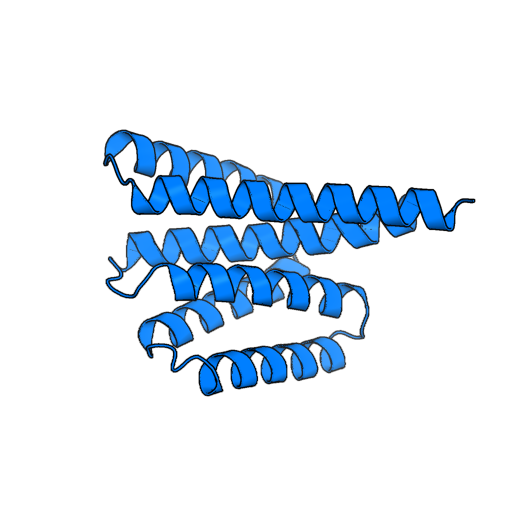. ILE A 1 108 ? -6.784 7.349 -3.725 1.00 90.25 108 ILE A CA 1
ATOM 848 C C . ILE A 1 108 ? -7.456 7.533 -5.086 1.00 90.25 108 ILE A C 1
ATOM 850 O O . ILE A 1 108 ? -6.935 7.044 -6.082 1.00 90.25 108 ILE A O 1
ATOM 854 N N . VAL A 1 109 ? -8.579 8.252 -5.151 1.00 90.81 109 VAL A N 1
ATOM 855 C CA . VAL A 1 109 ? -9.344 8.428 -6.396 1.00 90.81 109 VAL A CA 1
ATOM 856 C C . VAL A 1 109 ? -8.506 9.135 -7.459 1.00 90.81 109 VAL A C 1
ATOM 858 O O . VAL A 1 109 ? -8.375 8.627 -8.571 1.00 90.81 109 VAL A O 1
ATOM 861 N N . LEU A 1 110 ? -7.886 10.269 -7.117 1.00 91.31 110 LEU A N 1
ATOM 862 C CA . LEU A 1 110 ? -7.032 11.006 -8.051 1.00 91.31 110 LEU A CA 1
ATOM 863 C C . LEU A 1 110 ? -5.804 10.187 -8.458 1.00 91.31 110 LEU A C 1
ATOM 865 O O . LEU A 1 110 ? -5.416 10.191 -9.628 1.00 91.31 110 LEU A O 1
ATOM 869 N N . GLY A 1 111 ? -5.223 9.447 -7.512 1.00 89.94 111 GLY A N 1
ATOM 870 C CA . GLY A 1 111 ? -4.096 8.563 -7.765 1.00 89.94 111 GLY A CA 1
ATOM 871 C C . GLY A 1 111 ? -4.435 7.472 -8.774 1.00 89.94 111 GLY A C 1
ATOM 872 O O . GLY A 1 111 ? -3.767 7.356 -9.796 1.00 89.94 111 GLY A O 1
ATOM 873 N N . PHE A 1 112 ? -5.516 6.726 -8.545 1.00 90.50 112 PHE A N 1
ATOM 874 C CA . PHE A 1 112 ? -5.970 5.678 -9.460 1.00 90.50 112 PHE A CA 1
ATOM 875 C C . PHE A 1 112 ? -6.339 6.219 -10.843 1.00 90.50 112 PHE A C 1
ATOM 877 O O . PHE A 1 112 ? -5.951 5.612 -11.837 1.00 90.50 112 PHE A O 1
ATOM 884 N N . LEU A 1 113 ? -7.030 7.362 -10.929 1.00 90.06 113 LEU A N 1
ATOM 885 C CA . LEU A 1 113 ? -7.355 7.988 -12.216 1.00 90.06 113 LEU A CA 1
ATOM 886 C C . LEU A 1 113 ? -6.092 8.358 -13.000 1.00 90.06 113 LEU A C 1
ATOM 888 O O . LEU A 1 113 ? -5.990 8.060 -14.189 1.00 90.06 113 LEU A O 1
ATOM 892 N N . THR A 1 114 ? -5.108 8.953 -12.324 1.00 89.00 114 THR A N 1
ATOM 893 C CA . THR A 1 114 ? -3.828 9.325 -12.941 1.00 89.00 114 THR A CA 1
ATOM 894 C C . THR A 1 114 ? -3.073 8.087 -13.423 1.00 89.00 114 THR A C 1
ATOM 896 O O . THR A 1 114 ? -2.611 8.045 -14.561 1.00 89.00 114 THR A O 1
ATOM 899 N N . LEU A 1 115 ? -2.988 7.048 -12.588 1.00 89.19 115 LEU A N 1
ATOM 900 C CA . LEU A 1 115 ? -2.313 5.795 -12.931 1.00 89.19 115 LEU A CA 1
ATOM 901 C C . LEU A 1 115 ? -3.007 5.066 -14.090 1.00 89.19 115 LEU A C 1
ATOM 903 O O . LEU A 1 115 ? -2.328 4.555 -14.977 1.00 89.19 115 LEU A O 1
ATOM 907 N N . ALA A 1 116 ? -4.342 5.055 -14.123 1.00 87.12 116 ALA A N 1
ATOM 908 C CA . ALA A 1 116 ? -5.118 4.474 -15.215 1.00 87.12 116 ALA A CA 1
ATOM 909 C C . ALA A 1 116 ? -4.894 5.228 -16.535 1.00 87.12 116 ALA A C 1
ATOM 911 O O . ALA A 1 116 ? -4.685 4.602 -17.573 1.00 87.12 116 ALA A O 1
ATOM 912 N N . PHE A 1 117 ? -4.866 6.564 -16.494 1.00 88.00 117 PHE A N 1
ATOM 913 C CA . PHE A 1 117 ? -4.553 7.385 -17.664 1.00 88.00 117 PHE A CA 1
ATOM 914 C C . PHE A 1 117 ? -3.139 7.114 -18.195 1.00 88.00 117 PHE A C 1
ATOM 916 O O . PHE A 1 117 ? -2.952 6.931 -19.400 1.00 88.00 117 PHE A O 1
ATOM 923 N N . VAL A 1 118 ? -2.145 7.034 -17.303 1.00 87.00 118 VAL A N 1
ATOM 924 C CA . VAL A 1 118 ? -0.764 6.688 -17.667 1.00 87.00 118 VAL A CA 1
ATOM 925 C C . VAL A 1 118 ? -0.705 5.294 -18.284 1.00 87.00 118 VAL A C 1
ATOM 927 O O . VAL A 1 118 ? -0.108 5.138 -19.348 1.00 87.00 118 VAL A O 1
ATOM 930 N N . ALA A 1 119 ? -1.350 4.298 -17.672 1.00 86.69 119 ALA A N 1
ATOM 931 C CA . ALA A 1 119 ? -1.385 2.927 -18.177 1.00 86.69 119 ALA A CA 1
ATOM 932 C C . ALA A 1 119 ? -1.999 2.847 -19.584 1.00 86.69 119 ALA A C 1
ATOM 934 O O . ALA A 1 119 ? -1.422 2.206 -20.462 1.00 86.69 119 ALA A O 1
ATOM 935 N N . TYR A 1 120 ? -3.110 3.556 -19.813 1.00 86.00 120 TYR A N 1
ATOM 936 C CA . TYR A 1 120 ? -3.767 3.642 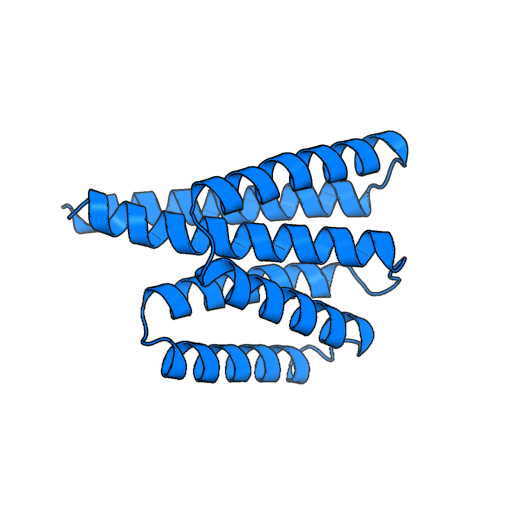-21.116 1.00 86.00 120 TYR A CA 1
ATOM 937 C C . TYR A 1 120 ? -2.873 4.301 -22.173 1.00 86.00 120 TYR A C 1
ATOM 939 O O . TYR A 1 120 ? -2.659 3.734 -23.241 1.00 86.00 120 TYR A O 1
ATOM 947 N N . LYS A 1 121 ? -2.301 5.474 -21.871 1.00 88.56 121 LYS A N 1
ATOM 948 C CA . LYS A 1 121 ? -1.489 6.238 -22.831 1.00 88.56 121 LYS A CA 1
ATOM 949 C C . LYS A 1 121 ? -0.184 5.527 -23.206 1.00 88.56 121 LYS A C 1
ATOM 951 O O . LYS A 1 121 ? 0.261 5.629 -24.343 1.00 88.56 121 LYS A O 1
ATOM 956 N N . SER A 1 122 ? 0.449 4.857 -22.245 1.00 82.44 122 SER A N 1
ATOM 957 C CA . SER A 1 122 ? 1.763 4.219 -22.421 1.00 82.44 122 SER A CA 1
ATOM 958 C C . SER A 1 122 ? 1.695 2.757 -22.866 1.00 82.44 122 SER A C 1
ATOM 960 O O . SER A 1 122 ? 2.735 2.166 -23.144 1.00 82.44 122 SER A O 1
ATOM 962 N N . GLY A 1 123 ? 0.506 2.141 -22.893 1.00 79.00 123 GLY A N 1
ATOM 963 C CA . GLY A 1 123 ? 0.372 0.701 -23.136 1.00 79.00 123 GLY A CA 1
ATOM 964 C C . GLY A 1 123 ? 1.089 -0.156 -22.082 1.00 79.00 123 GLY A C 1
ATOM 965 O O . GLY A 1 123 ? 1.487 -1.288 -22.361 1.00 79.00 123 GLY A O 1
ATOM 966 N N . ALA A 1 124 ? 1.298 0.374 -20.871 1.00 81.31 124 ALA A N 1
ATOM 967 C CA . ALA A 1 124 ? 2.077 -0.284 -19.829 1.00 81.31 124 ALA A CA 1
ATOM 968 C C . ALA A 1 124 ? 1.328 -1.495 -19.246 1.00 81.31 124 ALA A C 1
ATOM 970 O O . ALA A 1 124 ? 0.632 -1.406 -18.229 1.00 81.31 124 ALA A O 1
ATOM 971 N N . MET A 1 125 ? 1.511 -2.666 -19.864 1.00 82.38 125 MET A N 1
ATOM 972 C CA . MET A 1 125 ? 0.883 -3.925 -19.436 1.00 82.38 125 MET A CA 1
ATOM 973 C C . MET A 1 125 ? 1.208 -4.283 -17.980 1.00 82.38 125 MET A C 1
ATOM 975 O O . MET A 1 125 ? 0.323 -4.700 -17.236 1.00 82.38 125 MET A O 1
ATOM 979 N N . ARG A 1 126 ? 2.453 -4.057 -17.533 1.00 81.75 126 ARG A N 1
ATOM 980 C CA . ARG A 1 126 ? 2.869 -4.327 -16.143 1.00 81.75 126 ARG A CA 1
ATOM 981 C C . ARG A 1 126 ? 2.129 -3.448 -15.131 1.00 81.75 126 ARG A C 1
ATOM 983 O O . ARG A 1 126 ? 1.703 -3.947 -14.095 1.00 81.75 126 ARG A O 1
ATOM 990 N N . LEU A 1 127 ? 1.951 -2.161 -15.440 1.00 84.06 127 LEU A N 1
ATOM 991 C CA . LEU A 1 127 ? 1.208 -1.225 -14.591 1.00 84.06 127 LEU A CA 1
ATOM 992 C C . LEU A 1 127 ? -0.286 -1.568 -14.570 1.00 84.06 127 LEU A C 1
ATOM 994 O O . LEU A 1 127 ? -0.904 -1.555 -13.510 1.00 84.06 127 LEU A O 1
ATOM 998 N N . THR A 1 128 ? -0.844 -1.937 -15.725 1.00 86.25 128 THR A N 1
ATOM 999 C CA . THR A 1 128 ? -2.245 -2.367 -15.852 1.00 86.25 128 THR A CA 1
ATOM 1000 C C . THR A 1 128 ? -2.522 -3.608 -15.004 1.00 86.25 128 THR A C 1
ATOM 1002 O O . THR A 1 128 ? -3.470 -3.619 -14.220 1.00 86.25 128 THR A O 1
ATOM 1005 N N . PHE A 1 129 ? -1.661 -4.625 -15.101 1.00 86.88 129 PHE A N 1
ATOM 1006 C CA . PHE A 1 129 ? -1.753 -5.825 -14.270 1.00 86.88 129 PHE A CA 1
ATOM 1007 C C . PHE A 1 129 ? -1.657 -5.485 -12.780 1.00 86.88 129 PHE A C 1
ATOM 1009 O O . PHE A 1 129 ? -2.443 -5.982 -11.977 1.00 86.88 129 PHE A O 1
ATOM 1016 N N . PHE A 1 130 ? -0.730 -4.603 -12.397 1.00 87.19 130 PHE A N 1
ATOM 1017 C CA . PHE A 1 130 ? -0.562 -4.239 -10.994 1.00 87.19 130 PHE A CA 1
ATOM 1018 C C . PHE A 1 130 ? -1.765 -3.470 -10.433 1.00 87.19 130 PHE A C 1
ATOM 1020 O O . PHE A 1 130 ? -2.215 -3.771 -9.330 1.00 87.19 130 PHE A O 1
ATOM 1027 N N . LEU A 1 131 ? -2.356 -2.556 -11.210 1.00 87.50 131 LEU A N 1
ATOM 1028 C CA . LEU A 1 131 ? -3.605 -1.877 -10.850 1.00 87.50 131 LEU A CA 1
ATOM 1029 C C . LEU A 1 131 ? -4.746 -2.875 -10.618 1.00 87.50 131 LEU A C 1
ATOM 1031 O O . LEU A 1 131 ? -5.444 -2.787 -9.607 1.00 87.50 131 LEU A O 1
ATOM 1035 N N . GLN A 1 132 ? -4.912 -3.844 -11.522 1.00 89.38 132 GLN A N 1
ATOM 1036 C CA . GLN A 1 132 ? -5.923 -4.895 -11.384 1.00 89.38 132 GLN A CA 1
ATOM 1037 C C . GLN A 1 132 ? -5.679 -5.756 -10.143 1.00 89.38 132 GLN A C 1
ATOM 1039 O O . GLN A 1 132 ? -6.616 -6.002 -9.385 1.00 89.38 132 GLN A O 1
ATOM 1044 N N . PHE A 1 133 ? -4.429 -6.161 -9.898 1.00 91.00 133 PHE A N 1
ATOM 1045 C CA . PHE A 1 133 ? -4.054 -6.911 -8.703 1.00 91.00 133 PHE A CA 1
ATOM 1046 C C . PHE A 1 133 ? -4.401 -6.143 -7.424 1.00 91.00 133 PHE A C 1
ATOM 1048 O O . PHE A 1 133 ? -5.056 -6.691 -6.541 1.00 91.00 133 PHE A O 1
ATOM 1055 N N . VAL A 1 134 ? -4.007 -4.868 -7.326 1.00 90.69 134 VAL A N 1
ATOM 1056 C CA . VAL A 1 134 ? -4.259 -4.046 -6.134 1.00 90.69 134 VAL A CA 1
ATOM 1057 C C . VAL A 1 134 ? -5.758 -3.900 -5.887 1.00 90.69 134 VAL A C 1
ATOM 1059 O O . VAL A 1 134 ? -6.197 -4.064 -4.749 1.00 90.69 134 VAL A O 1
ATOM 1062 N N . LEU A 1 135 ? -6.554 -3.636 -6.926 1.00 89.25 135 LEU A N 1
ATOM 1063 C CA . LEU A 1 135 ? -8.009 -3.545 -6.793 1.00 89.25 135 LEU A CA 1
ATOM 1064 C C . LEU A 1 135 ? -8.614 -4.877 -6.342 1.00 89.25 135 LEU A C 1
ATOM 1066 O O . LEU A 1 135 ? -9.352 -4.907 -5.357 1.00 89.25 135 LEU A O 1
ATOM 1070 N N . LEU A 1 136 ? -8.262 -5.979 -7.009 1.00 90.81 136 LEU A N 1
ATOM 1071 C CA . LEU A 1 136 ? -8.777 -7.308 -6.688 1.00 90.81 136 LEU A CA 1
ATOM 1072 C C . LEU A 1 136 ? -8.424 -7.715 -5.252 1.00 90.81 136 LEU A C 1
ATOM 1074 O O . LEU A 1 136 ? -9.294 -8.169 -4.513 1.00 90.81 136 LEU A O 1
ATOM 1078 N N . TRP A 1 137 ? -7.176 -7.495 -4.836 1.00 91.06 137 TRP A N 1
ATOM 1079 C CA . TRP A 1 137 ? -6.699 -7.787 -3.486 1.00 91.06 137 TRP A CA 1
ATOM 1080 C C . TRP A 1 137 ? -7.531 -7.070 -2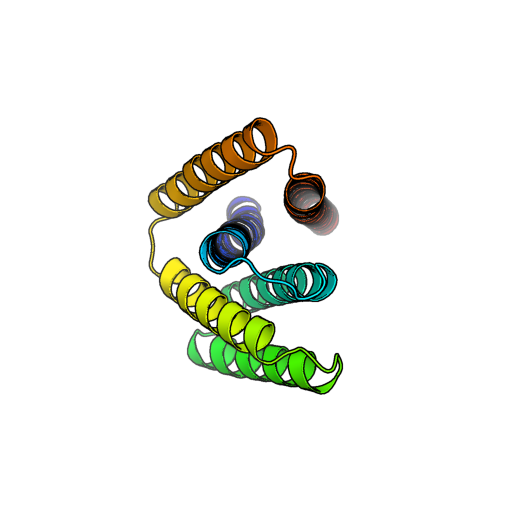.419 1.00 91.06 137 TRP A C 1
ATOM 1082 O O . TRP A 1 137 ? -8.036 -7.704 -1.492 1.00 91.06 137 TRP A O 1
ATOM 1092 N N . HIS A 1 138 ? -7.732 -5.758 -2.561 1.00 89.88 138 HIS A N 1
ATOM 1093 C CA . HIS A 1 138 ? -8.479 -4.983 -1.569 1.00 89.88 138 HIS A CA 1
ATOM 1094 C C . HIS A 1 138 ? -9.982 -5.306 -1.587 1.00 89.88 138 HIS A C 1
ATOM 1096 O O . HIS A 1 138 ? -10.596 -5.343 -0.521 1.00 89.88 138 HIS A O 1
ATOM 1102 N N . VAL A 1 139 ? -10.571 -5.599 -2.754 1.00 88.25 139 VAL A N 1
ATOM 1103 C CA . VAL A 1 139 ? -11.970 -6.057 -2.857 1.00 88.25 139 VAL A CA 1
ATOM 1104 C C . VAL A 1 139 ? -12.160 -7.403 -2.155 1.00 88.25 139 VAL A C 1
ATOM 1106 O O . VAL A 1 139 ? -13.103 -7.550 -1.379 1.00 88.25 139 VAL A O 1
ATOM 1109 N N . LEU A 1 140 ? -11.256 -8.365 -2.366 1.00 88.88 140 LEU A N 1
ATOM 1110 C CA . LEU A 1 140 ? -11.317 -9.676 -1.712 1.00 88.88 140 LEU A CA 1
ATOM 1111 C C . LEU A 1 140 ? -11.269 -9.542 -0.188 1.00 88.88 140 LEU A C 1
ATOM 1113 O O . LEU A 1 140 ? -12.123 -10.094 0.503 1.00 88.88 140 LEU A O 1
ATOM 1117 N N . TRP A 1 141 ? -10.329 -8.758 0.345 1.00 85.56 141 TRP A N 1
ATOM 1118 C CA . TRP A 1 141 ? -10.241 -8.520 1.789 1.00 85.56 141 TRP A CA 1
ATOM 1119 C C . TRP A 1 141 ? -11.452 -7.785 2.353 1.00 85.56 141 TRP A C 1
ATOM 1121 O O . TRP A 1 141 ? -11.890 -8.086 3.465 1.00 85.56 141 TRP A O 1
ATOM 1131 N N . PHE A 1 142 ? -12.028 -6.857 1.589 1.00 83.81 142 PHE A N 1
ATOM 1132 C CA . PHE A 1 142 ? -13.258 -6.185 1.981 1.00 83.81 142 PHE A CA 1
ATOM 1133 C C . PHE A 1 142 ? -14.429 -7.176 2.085 1.00 83.81 142 PHE A C 1
ATOM 1135 O O . PHE A 1 142 ? -15.123 -7.191 3.102 1.00 83.81 142 PHE A O 1
ATOM 1142 N N . ILE A 1 143 ? -14.604 -8.061 1.094 1.00 85.56 143 ILE A N 1
ATOM 1143 C CA . ILE A 1 143 ? -15.633 -9.117 1.107 1.00 85.56 143 ILE A CA 1
ATOM 1144 C C . ILE A 1 143 ? -15.406 -10.090 2.269 1.00 85.56 143 ILE A C 1
ATOM 1146 O O . ILE A 1 143 ? -16.340 -10.361 3.022 1.00 85.56 143 ILE A O 1
ATOM 1150 N N . LEU A 1 144 ? -14.178 -10.583 2.461 1.00 85.56 144 LEU A N 1
ATOM 1151 C CA . LEU A 1 144 ? -13.841 -11.486 3.568 1.00 85.56 144 LEU A CA 1
ATOM 1152 C C . LEU A 1 144 ? -14.141 -10.846 4.928 1.00 85.56 144 LEU A C 1
ATOM 1154 O O . LEU A 1 144 ? -14.696 -11.497 5.813 1.00 85.56 144 LEU A O 1
ATOM 1158 N N . GLY A 1 145 ? -13.841 -9.555 5.077 1.00 81.75 145 GLY A N 1
ATOM 1159 C CA . GLY A 1 145 ? -14.190 -8.794 6.269 1.00 81.75 145 GLY A CA 1
ATOM 1160 C C . GLY A 1 145 ? -15.705 -8.717 6.504 1.00 81.75 145 GLY A C 1
ATOM 1161 O O . GLY A 1 145 ? -16.157 -8.911 7.633 1.00 81.75 145 GLY A O 1
ATOM 1162 N N . LEU A 1 146 ? -16.502 -8.482 5.455 1.00 81.19 146 LEU A N 1
ATOM 1163 C CA . LEU A 1 146 ? -17.968 -8.476 5.550 1.00 81.19 146 LEU A CA 1
ATOM 1164 C C . LEU A 1 146 ? -18.531 -9.851 5.933 1.00 81.19 146 LEU A C 1
ATOM 1166 O O . LEU A 1 146 ? -19.418 -9.938 6.783 1.00 81.19 146 LEU A O 1
ATOM 1170 N N . VAL A 1 147 ? -18.000 -10.928 5.350 1.00 85.50 147 VAL A N 1
ATOM 1171 C CA . VAL A 1 147 ? -18.401 -12.303 5.684 1.00 85.50 147 VAL A CA 1
ATOM 1172 C C . VAL A 1 147 ? -18.088 -12.616 7.147 1.00 85.50 147 VAL A C 1
ATOM 1174 O O . VAL A 1 147 ? -18.956 -13.121 7.857 1.00 85.50 147 VAL A O 1
ATOM 1177 N N . ALA A 1 148 ? -16.894 -12.256 7.627 1.00 80.81 148 ALA A N 1
ATOM 1178 C CA . ALA A 1 148 ? -16.508 -12.456 9.022 1.00 80.81 148 ALA A CA 1
ATOM 1179 C C . ALA A 1 148 ? -17.452 -11.729 9.997 1.00 80.81 148 ALA A C 1
ATOM 1181 O O . ALA A 1 148 ? -17.834 -12.298 11.019 1.00 80.81 148 ALA A O 1
ATOM 1182 N N . ILE A 1 149 ? -17.888 -10.505 9.665 1.00 77.44 149 ILE A N 1
ATOM 1183 C CA . ILE A 1 149 ? -18.898 -9.778 10.454 1.00 77.44 149 ILE A CA 1
ATOM 1184 C C . ILE A 1 149 ? -20.215 -10.553 10.506 1.00 77.44 149 ILE A C 1
ATOM 1186 O O . ILE A 1 149 ? -20.816 -10.666 11.572 1.00 77.44 149 ILE A O 1
ATOM 1190 N N . ASN A 1 150 ? -20.671 -11.070 9.365 1.00 78.44 150 ASN A N 1
ATOM 1191 C CA . ASN A 1 150 ? -21.949 -11.768 9.281 1.00 78.44 150 ASN A CA 1
ATOM 1192 C C . ASN A 1 150 ? -21.945 -13.088 10.073 1.00 78.44 150 ASN A C 1
ATOM 1194 O O . ASN A 1 150 ? -22.947 -13.432 10.692 1.00 78.44 150 ASN A O 1
ATOM 1198 N N . ILE A 1 151 ? -20.813 -13.801 10.096 1.00 82.38 151 ILE A N 1
ATOM 1199 C CA . ILE A 1 151 ? -20.642 -15.013 10.912 1.00 82.38 151 ILE A CA 1
ATOM 1200 C C . ILE A 1 151 ? -20.693 -14.669 12.401 1.00 82.38 151 ILE A C 1
ATOM 1202 O O . ILE A 1 151 ? -21.452 -15.288 13.129 1.00 82.38 151 ILE A O 1
ATOM 1206 N N . LEU A 1 152 ? -19.945 -13.654 12.845 1.00 75.88 152 LEU A N 1
ATOM 1207 C CA . LEU A 1 152 ? -19.899 -13.233 14.256 1.00 75.88 152 LEU A CA 1
ATOM 1208 C C . LEU A 1 152 ? -21.223 -12.659 14.784 1.00 75.88 152 LEU A C 1
ATOM 1210 O O . LEU A 1 152 ? -21.361 -12.431 15.984 1.00 75.88 152 LEU A O 1
ATOM 1214 N N . ARG A 1 153 ? -22.165 -12.348 13.891 1.00 68.69 153 ARG A N 1
ATOM 1215 C CA . ARG A 1 153 ? -23.504 -11.862 14.235 1.00 68.69 153 ARG A CA 1
ATOM 1216 C C . ARG A 1 153 ? -24.479 -12.999 14.565 1.00 68.69 153 ARG A C 1
ATOM 1218 O O . ARG A 1 153 ? -25.484 -12.722 15.217 1.00 68.69 153 ARG A O 1
ATOM 1225 N N . ARG A 1 154 ? -24.227 -14.211 14.067 1.00 57.28 154 ARG A N 1
ATOM 1226 C CA . ARG A 1 154 ? -25.029 -15.407 14.357 1.00 57.28 154 ARG A CA 1
ATOM 1227 C C . ARG A 1 154 ? -24.580 -16.036 15.667 1.00 57.28 154 ARG A C 1
ATOM 1229 O O . ARG A 1 154 ? -25.480 -16.544 16.364 1.00 57.28 154 ARG A O 1
#

Organism: NCBI:txid50960

Secondary structure (DSSP, 8-state):
-HHHHHHHHHHHHHHHHHHHHHHHHHHHHTT--S-HHHHHHHHHHHHHHHHHHHHS-HHHHHHHHHHHHHHHHHHTT--HHHHHHHHHHHHHHHHHTTS-HHHHHHHHHHHHHHHHHHHHHHT-HHHHHHHHHHHHHHHHHHHHHHHHHHHHT-